Protein AF-A0A4Q6CLT4-F1 (afdb_monomer)

Solvent-accessible surface area (backbone atoms only — not comparable to full-atom values): 7230 Å² total; per-residue (Å²): 70,80,30,37,26,74,47,7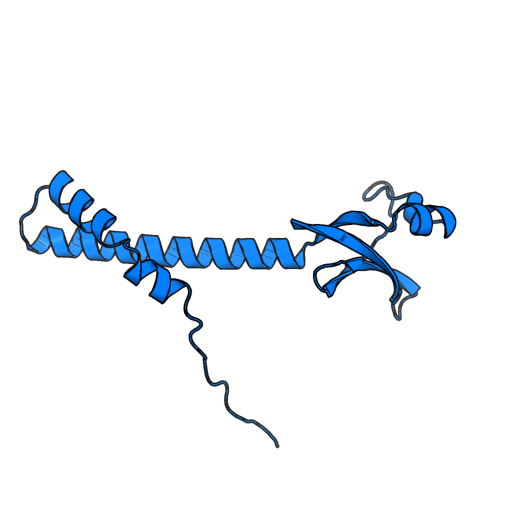2,47,67,50,97,87,70,46,48,28,36,35,29,69,84,75,50,75,43,80,54,66,64,48,77,94,83,31,87,35,74,42,65,81,38,71,67,38,43,61,74,42,47,74,38,71,45,72,38,62,68,60,38,52,50,51,52,54,50,51,54,49,51,55,50,53,51,51,52,52,34,52,53,38,29,56,56,33,46,77,73,69,46,54,75,67,57,14,47,53,54,13,56,61,60,72,36,71,68,52,52,51,61,72,70,50,79,79,81,74,80,76,72,90,83,88,126

Radius of gyration: 23.65 Å; Cα contacts (8 Å, |Δi|>4): 137; chains: 1; bounding box: 41×48×62 Å

Secondary structure (DSSP, 8-state):
-EEEEEEEEE-TTS-EEEEETTS-EEE---BTTTB--GGGSSHHHHHHHTTSEEE-HHHHHHHHHHHHHHHHHHHHHHHHHHHHHHHTT--HHHHHHHHHHTS-HHHHHHHHS-----------

Mean predicted aligned error: 7.28 Å

pLDDT: mean 90.12, std 14.59, range [39.44, 98.31]

Structure (mmCIF, N/CA/C/O backbone):
data_AF-A0A4Q6CLT4-F1
#
_entry.id   AF-A0A4Q6CLT4-F1
#
loop_
_atom_site.group_PDB
_atom_site.id
_atom_site.type_symbol
_atom_site.label_atom_id
_atom_site.label_alt_id
_atom_site.label_comp_id
_atom_site.label_asym_id
_atom_site.label_entity_id
_atom_site.label_seq_id
_atom_site.pdbx_PDB_ins_code
_atom_site.Cartn_x
_atom_site.Cartn_y
_atom_site.Cartn_z
_atom_site.occupancy
_atom_site.B_iso_or_equiv
_atom_site.auth_seq_id
_atom_site.auth_comp_id
_atom_site.auth_asym_id
_atom_site.auth_atom_id
_atom_site.pdbx_PDB_model_num
ATOM 1 N N . MET A 1 1 ? -1.659 2.297 2.475 1.00 93.88 1 MET A N 1
ATOM 2 C CA . MET A 1 1 ? -2.755 3.011 1.801 1.00 93.88 1 MET A CA 1
ATOM 3 C C . MET A 1 1 ? -3.795 3.240 2.861 1.00 93.88 1 MET A C 1
ATOM 5 O O . MET A 1 1 ? -4.004 2.330 3.657 1.00 93.88 1 MET A O 1
ATOM 9 N N . GLN A 1 2 ? -4.427 4.409 2.896 1.00 97.06 2 GLN A N 1
ATOM 10 C CA . GLN A 1 2 ? -5.459 4.679 3.896 1.00 97.06 2 GLN A CA 1
ATOM 11 C C . GLN A 1 2 ? -6.724 3.887 3.570 1.00 97.06 2 GLN A C 1
ATOM 13 O O . GLN A 1 2 ? -7.179 3.896 2.429 1.00 97.06 2 GLN A O 1
ATOM 18 N N . GLN A 1 3 ? -7.244 3.170 4.559 1.00 97.94 3 GLN A N 1
ATOM 19 C CA . GLN A 1 3 ? -8.412 2.306 4.440 1.00 97.94 3 GLN A CA 1
ATOM 20 C C . GLN A 1 3 ? -9.331 2.537 5.626 1.00 97.94 3 GLN A C 1
ATOM 22 O O . GLN A 1 3 ? -8.853 2.641 6.757 1.00 97.94 3 GLN A O 1
ATOM 27 N N . PHE A 1 4 ? -10.633 2.619 5.368 1.00 98.12 4 PHE A N 1
ATOM 28 C CA . PHE A 1 4 ? -11.623 2.761 6.428 1.00 98.12 4 PHE A CA 1
ATOM 29 C C . PHE A 1 4 ? -11.640 1.531 7.330 1.00 98.12 4 PHE A C 1
ATOM 31 O O . PHE A 1 4 ? -11.445 0.410 6.858 1.00 98.12 4 PHE A O 1
ATOM 38 N N . ILE A 1 5 ? -11.873 1.753 8.619 1.00 98.31 5 ILE A N 1
ATOM 39 C CA . ILE A 1 5 ? -12.140 0.692 9.581 1.00 98.31 5 ILE A CA 1
ATOM 40 C C . ILE A 1 5 ? -13.626 0.346 9.508 1.00 98.31 5 ILE A C 1
ATOM 42 O O . ILE A 1 5 ? -14.470 1.198 9.792 1.00 98.31 5 ILE A O 1
ATOM 46 N N . ASN A 1 6 ? -13.931 -0.901 9.165 1.00 97.81 6 ASN A N 1
ATOM 47 C CA . ASN A 1 6 ? -15.297 -1.415 9.098 1.00 97.81 6 ASN A CA 1
ATOM 48 C C . ASN A 1 6 ? -15.731 -2.079 10.408 1.00 97.81 6 ASN A C 1
ATOM 50 O O . ASN A 1 6 ? -16.916 -2.087 10.727 1.00 97.81 6 ASN A O 1
ATOM 54 N N . GLY A 1 7 ? -14.780 -2.618 11.170 1.00 97.38 7 GLY A N 1
ATOM 55 C CA . GLY A 1 7 ? -15.072 -3.341 12.399 1.00 97.38 7 GLY A CA 1
ATOM 56 C C . GLY A 1 7 ? -13.818 -3.807 13.122 1.00 97.38 7 GLY A C 1
ATOM 57 O O . GLY A 1 7 ? -12.691 -3.482 12.731 1.00 97.38 7 GLY A O 1
ATOM 58 N N . TYR A 1 8 ? -14.036 -4.571 14.189 1.00 97.56 8 TYR A N 1
ATOM 59 C CA . TYR A 1 8 ? -12.983 -5.168 14.997 1.00 97.56 8 TYR A CA 1
ATOM 60 C C . TYR A 1 8 ? -13.378 -6.573 15.437 1.00 97.56 8 TYR A C 1
ATOM 62 O O . TYR A 1 8 ? -14.545 -6.827 15.729 1.00 97.56 8 TYR A O 1
ATOM 70 N N . HIS A 1 9 ? -12.386 -7.440 15.594 1.00 96.44 9 HIS A N 1
ATOM 71 C CA . HIS A 1 9 ? -12.530 -8.711 16.294 1.00 96.44 9 HIS A CA 1
ATOM 72 C C . HIS A 1 9 ? -11.306 -8.978 17.172 1.00 96.44 9 HIS A C 1
ATOM 74 O O . HIS A 1 9 ? -10.270 -8.316 17.054 1.00 96.44 9 HIS A O 1
ATOM 80 N N . LEU A 1 10 ? -11.445 -9.945 18.074 1.00 96.44 10 LEU A N 1
ATOM 81 C CA . LEU A 1 10 ? -10.321 -10.533 18.789 1.00 96.44 10 LEU A CA 1
ATOM 82 C C . LEU A 1 10 ? -9.804 -11.723 17.989 1.00 96.44 10 LEU A C 1
ATOM 84 O O . LEU A 1 10 ? -10.597 -12.538 17.514 1.00 96.44 10 LEU A O 1
ATOM 88 N N . ASP A 1 11 ? -8.488 -11.822 17.844 1.00 95.62 11 ASP A N 1
ATOM 89 C CA . ASP A 1 11 ? -7.874 -13.050 17.354 1.00 95.62 11 ASP A CA 1
ATOM 90 C C . ASP A 1 11 ? -7.817 -14.130 18.451 1.00 95.62 11 ASP A C 1
ATOM 92 O O . ASP A 1 11 ? -8.284 -13.953 19.579 1.00 95.62 11 ASP A O 1
ATOM 96 N N . HIS A 1 12 ? -7.239 -15.278 18.105 1.00 94.81 12 HIS A N 1
ATOM 97 C CA . HIS A 1 12 ? -7.094 -16.426 18.998 1.00 94.81 12 HIS A CA 1
ATOM 98 C C . HIS A 1 12 ? -6.207 -16.160 20.230 1.00 94.81 12 HIS A C 1
ATOM 100 O O . HIS A 1 12 ? -6.330 -16.875 21.221 1.00 94.81 12 HIS A O 1
ATOM 106 N N . GLU A 1 13 ? -5.347 -15.138 20.193 1.00 94.25 13 GLU A N 1
ATOM 107 C CA . GLU A 1 13 ? -4.496 -14.715 21.313 1.00 94.25 13 GLU A CA 1
ATOM 108 C C . GLU A 1 13 ? -5.164 -13.611 22.156 1.00 94.25 13 GLU A C 1
ATOM 110 O O . GLU A 1 13 ? -4.606 -13.155 23.154 1.00 94.25 13 GLU A O 1
ATOM 115 N N . GLY A 1 14 ? -6.375 -13.179 21.783 1.00 92.88 14 GLY A N 1
ATOM 116 C CA . GLY A 1 14 ? -7.085 -12.096 22.456 1.00 92.88 14 GLY A CA 1
ATOM 117 C C . GLY A 1 14 ? -6.545 -10.708 22.102 1.00 92.88 14 GLY A C 1
ATOM 118 O O . GLY A 1 14 ? -6.718 -9.761 22.872 1.00 92.88 14 GLY A O 1
ATOM 119 N N . HIS A 1 15 ? -5.897 -10.554 20.947 1.00 93.56 15 HIS A N 1
ATOM 120 C CA . HIS A 1 15 ? -5.454 -9.261 20.444 1.00 93.56 15 HIS A CA 1
ATOM 121 C C . HIS A 1 15 ? -6.492 -8.632 19.511 1.00 93.56 15 HIS A C 1
ATOM 123 O O . HIS A 1 15 ? -7.095 -9.300 18.674 1.00 93.56 15 HIS A O 1
ATOM 129 N N . TRP A 1 16 ? -6.674 -7.312 19.624 1.00 96.12 16 TRP A N 1
ATOM 130 C CA . TRP A 1 16 ? -7.589 -6.569 18.757 1.00 96.12 16 TRP A CA 1
ATOM 131 C C . TRP A 1 16 ? -7.057 -6.460 17.328 1.00 96.12 16 TRP A C 1
ATOM 133 O O . TRP A 1 16 ? -5.944 -5.979 17.077 1.00 96.12 16 TRP A O 1
ATOM 143 N N . VAL A 1 17 ? -7.908 -6.842 16.383 1.00 97.31 17 VAL A N 1
ATOM 144 C CA . VAL A 1 17 ? -7.682 -6.757 14.944 1.00 97.31 17 VAL A CA 1
ATOM 145 C C . VAL A 1 17 ? -8.738 -5.840 14.346 1.00 97.31 17 VAL A C 1
ATOM 147 O O . VAL A 1 17 ? -9.929 -6.045 14.548 1.00 97.31 17 VAL A O 1
ATOM 150 N N . ALA A 1 18 ? -8.302 -4.816 13.617 1.00 97.88 18 ALA A N 1
ATOM 151 C CA . ALA A 1 18 ? -9.173 -3.961 12.825 1.00 97.88 18 ALA A CA 1
ATOM 152 C C . ALA A 1 18 ? -9.426 -4.593 11.454 1.00 97.88 18 ALA A C 1
ATOM 154 O O . ALA A 1 18 ? -8.480 -4.973 10.758 1.00 97.88 18 ALA A O 1
ATOM 155 N N . GLU A 1 19 ? -10.688 -4.650 11.053 1.00 97.94 19 GLU A N 1
ATOM 156 C CA . GLU A 1 19 ? -11.119 -5.054 9.718 1.00 97.94 19 GLU A CA 1
ATOM 157 C C . GLU A 1 19 ? -11.181 -3.821 8.823 1.00 97.94 19 GLU A C 1
ATOM 159 O O . GLU A 1 19 ? -11.891 -2.857 9.121 1.00 97.94 19 GLU A O 1
ATOM 164 N N . LEU A 1 20 ? -10.408 -3.826 7.739 1.00 98.31 20 LEU A N 1
ATOM 165 C CA . LEU A 1 20 ? -10.295 -2.683 6.840 1.00 98.31 20 LEU A CA 1
ATOM 166 C C . LEU A 1 20 ? -11.166 -2.866 5.596 1.00 98.31 20 LEU A C 1
ATOM 168 O O . LEU A 1 20 ? -11.358 -3.981 5.116 1.00 98.31 20 LEU A O 1
ATOM 172 N N . ALA A 1 21 ? -11.618 -1.758 5.010 1.00 98.19 21 ALA A N 1
ATOM 173 C CA . ALA A 1 21 ? -12.469 -1.757 3.818 1.00 98.19 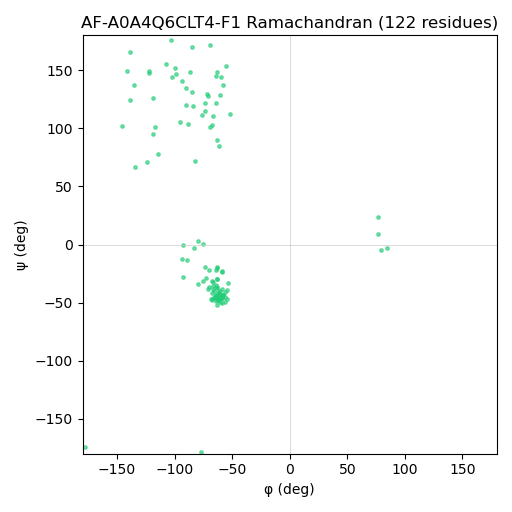21 ALA A CA 1
ATOM 174 C C . ALA A 1 21 ? -11.855 -2.449 2.588 1.00 98.19 21 ALA A C 1
ATOM 176 O O . ALA A 1 21 ? -12.585 -2.934 1.731 1.00 98.19 21 ALA A O 1
ATOM 177 N N . CYS A 1 22 ? -10.525 -2.555 2.511 1.00 97.50 22 CYS A N 1
ATOM 178 C CA . CYS A 1 22 ? -9.845 -3.332 1.472 1.00 97.50 22 CYS A CA 1
ATOM 179 C C . CYS A 1 22 ? -9.899 -4.858 1.678 1.00 97.50 22 CYS A C 1
ATOM 181 O O . CYS A 1 22 ? -9.303 -5.584 0.888 1.00 97.50 22 CYS A O 1
ATOM 183 N N . GLY A 1 23 ? -10.541 -5.348 2.742 1.00 97.00 23 GLY A N 1
ATOM 184 C CA . GLY A 1 23 ? -10.622 -6.769 3.095 1.00 97.00 23 GLY A CA 1
ATOM 185 C C . GLY A 1 23 ? -9.431 -7.296 3.904 1.00 97.00 23 GLY A C 1
ATOM 186 O O . GLY A 1 23 ? -9.431 -8.451 4.319 1.00 97.00 23 GLY A O 1
ATOM 187 N N . HIS A 1 24 ? -8.412 -6.474 4.163 1.00 97.75 24 HIS A N 1
ATOM 188 C CA . HIS A 1 24 ? -7.290 -6.857 5.018 1.00 97.75 24 HIS A CA 1
ATOM 189 C C . HIS A 1 24 ? -7.573 -6.586 6.499 1.00 97.75 24 HIS A C 1
ATOM 191 O O . HIS A 1 24 ? -8.219 -5.603 6.855 1.00 97.75 24 HIS A O 1
ATOM 197 N N . ALA A 1 25 ? -6.994 -7.419 7.361 1.00 96.19 25 ALA A N 1
ATOM 198 C CA . ALA A 1 25 ? -6.999 -7.236 8.806 1.00 96.19 25 ALA A CA 1
ATOM 199 C C . ALA A 1 25 ? -5.677 -6.615 9.286 1.00 96.19 25 ALA A C 1
ATOM 201 O O . ALA A 1 25 ? -4.610 -6.886 8.724 1.00 96.19 25 ALA A O 1
ATOM 202 N N . GLN A 1 26 ? -5.735 -5.793 10.334 1.00 95.81 26 GLN A N 1
ATOM 203 C CA . GLN A 1 26 ? -4.554 -5.182 10.941 1.00 95.81 26 GLN A CA 1
ATOM 204 C C . GLN A 1 26 ? -4.636 -5.187 12.464 1.00 95.81 26 GLN A C 1
ATOM 206 O O . GLN A 1 26 ? -5.555 -4.613 13.041 1.00 95.81 26 GLN A O 1
ATOM 211 N N . HIS A 1 27 ? -3.625 -5.759 13.122 1.00 96.12 27 HIS A N 1
ATOM 212 C CA . HIS A 1 27 ? -3.494 -5.673 14.575 1.00 96.12 27 HIS A CA 1
ATOM 213 C C . HIS A 1 27 ? -3.369 -4.225 15.038 1.00 96.12 27 HIS A C 1
ATOM 215 O O . HIS A 1 27 ? -2.518 -3.457 14.569 1.00 96.12 27 HIS A O 1
ATOM 221 N N . VAL A 1 28 ? -4.204 -3.867 16.006 1.00 95.06 28 VAL A N 1
ATOM 222 C CA . VAL A 1 28 ? -4.212 -2.556 16.642 1.00 95.06 28 VAL A CA 1
ATOM 223 C C . VAL A 1 28 ? -3.863 -2.760 18.108 1.00 95.06 28 VAL A C 1
ATOM 225 O O . VAL A 1 28 ? -4.674 -3.218 18.897 1.00 95.06 28 VAL A O 1
ATOM 228 N N . ARG A 1 29 ? -2.605 -2.483 18.458 1.00 93.69 29 ARG A N 1
ATOM 229 C CA . ARG A 1 29 ? -2.085 -2.610 19.825 1.00 93.69 29 ARG A CA 1
ATOM 230 C C . ARG A 1 29 ? -1.853 -1.236 20.450 1.00 93.69 29 ARG A C 1
ATOM 232 O O . ARG A 1 29 ? -1.672 -0.246 19.731 1.00 93.69 29 ARG A O 1
ATOM 239 N N . HIS A 1 30 ? -1.891 -1.195 21.776 1.00 93.69 30 HIS A N 1
ATOM 240 C CA . HIS A 1 30 ? -1.485 -0.057 22.591 1.00 93.69 30 HIS A CA 1
ATOM 241 C C . HIS A 1 30 ? -0.323 -0.526 23.472 1.00 93.69 30 HIS A C 1
ATOM 243 O O . HIS A 1 30 ? -0.550 -1.098 24.532 1.00 93.69 30 HIS A O 1
ATOM 249 N N . ASP A 1 31 ? 0.902 -0.276 23.009 1.00 92.50 31 ASP A N 1
ATOM 250 C CA . ASP A 1 31 ? 2.148 -0.721 23.639 1.00 92.50 31 ASP A CA 1
ATOM 251 C C . ASP A 1 31 ? 3.078 0.482 23.922 1.00 92.50 31 ASP A C 1
ATOM 253 O O . ASP A 1 31 ? 4.076 0.674 23.217 1.00 92.50 31 ASP A O 1
ATOM 257 N N . PRO A 1 32 ? 2.773 1.365 24.896 1.00 93.56 32 PRO A N 1
ATOM 258 C CA . PRO A 1 32 ? 3.673 2.453 25.277 1.00 93.56 32 PRO A CA 1
ATOM 259 C C . PRO A 1 32 ? 5.039 1.933 25.767 1.00 93.56 32 PRO A C 1
ATOM 261 O O . PRO A 1 32 ? 5.090 0.903 26.439 1.00 93.56 32 PRO A O 1
ATOM 264 N N . PRO A 1 33 ? 6.152 2.637 25.480 1.00 94.81 33 PRO A N 1
ATOM 265 C CA . PRO A 1 33 ? 6.242 3.921 24.771 1.00 94.81 33 PRO A CA 1
ATOM 266 C C . PRO A 1 33 ? 6.229 3.805 23.234 1.00 94.81 33 PRO A C 1
ATOM 268 O O . PRO A 1 33 ? 6.247 4.817 22.541 1.00 94.81 33 PRO A O 1
ATOM 271 N N . TRP A 1 34 ? 6.203 2.592 22.686 1.00 92.94 34 TRP A N 1
ATOM 272 C CA . TRP A 1 34 ? 6.425 2.332 21.261 1.00 92.94 34 TRP A CA 1
ATOM 273 C C . TRP A 1 34 ? 5.200 2.610 20.387 1.00 92.94 34 TRP A C 1
ATOM 275 O O . TRP A 1 34 ? 5.333 3.026 19.237 1.00 92.94 34 TRP A O 1
ATOM 285 N N . MET A 1 35 ? 3.997 2.371 20.914 1.00 90.88 35 MET A N 1
ATOM 286 C CA . MET A 1 35 ? 2.754 2.479 20.156 1.00 90.88 35 MET A CA 1
ATOM 287 C C . MET A 1 35 ? 1.608 2.987 21.025 1.00 90.88 35 MET A C 1
ATOM 289 O O . MET A 1 35 ? 0.980 2.235 21.763 1.00 90.88 35 MET A O 1
ATOM 293 N N . ILE A 1 36 ? 1.279 4.268 20.891 1.00 93.88 36 ILE A N 1
ATOM 294 C CA . ILE A 1 36 ? 0.197 4.887 21.660 1.00 93.88 36 ILE A CA 1
ATOM 295 C C . ILE A 1 36 ? -1.089 4.881 20.830 1.00 93.88 36 ILE A C 1
ATOM 297 O O . ILE A 1 36 ? -1.254 5.649 19.883 1.00 93.88 36 ILE A O 1
ATOM 301 N N . ARG A 1 37 ? -2.017 3.988 21.188 1.00 94.69 37 ARG A N 1
ATOM 302 C CA . ARG A 1 37 ? -3.385 3.931 20.637 1.00 94.69 37 ARG A CA 1
ATOM 303 C C . ARG A 1 37 ? -4.431 3.747 21.730 1.00 94.69 37 ARG A C 1
ATOM 305 O O . ARG A 1 37 ? -5.048 2.697 21.832 1.00 94.69 37 ARG A O 1
ATOM 312 N N . GLU A 1 38 ? -4.591 4.755 22.581 1.00 95.00 38 GLU A N 1
ATOM 313 C CA . GLU A 1 38 ? -5.500 4.696 23.744 1.00 95.00 38 GLU A CA 1
ATOM 314 C C . GLU A 1 38 ? -6.930 4.293 23.368 1.00 95.00 38 GLU A C 1
ATOM 316 O O . GLU A 1 38 ? -7.580 3.556 24.094 1.00 95.00 38 GLU A O 1
ATOM 321 N N . TRP A 1 39 ? -7.396 4.680 22.182 1.00 95.06 39 TRP A N 1
ATOM 322 C CA . TRP A 1 39 ? -8.720 4.311 21.681 1.00 95.06 39 TRP A CA 1
ATOM 323 C C . TRP A 1 39 ? -8.945 2.791 21.568 1.00 95.06 39 TRP A C 1
ATOM 325 O O . TRP A 1 39 ? -10.086 2.349 21.606 1.00 95.06 39 TRP A O 1
ATOM 335 N N . VAL A 1 40 ? -7.888 1.979 21.457 1.00 95.50 40 VAL A N 1
ATOM 336 C CA . VAL A 1 40 ? -7.998 0.511 21.388 1.00 95.50 40 VAL A CA 1
ATOM 337 C C . VAL A 1 40 ? -8.374 -0.088 22.743 1.00 95.50 40 VAL A C 1
ATOM 339 O O . VAL A 1 40 ? -8.994 -1.149 22.783 1.00 95.50 40 VAL A O 1
ATOM 342 N N . THR A 1 41 ? -8.009 0.558 23.856 1.00 94.69 41 THR A N 1
ATOM 343 C CA . THR A 1 41 ? -8.108 -0.038 25.200 1.00 94.69 41 THR A CA 1
ATOM 344 C C . THR A 1 41 ? -9.545 -0.124 25.709 1.00 94.69 41 THR A C 1
ATOM 346 O O . THR A 1 41 ? -9.840 -0.939 26.580 1.00 94.69 41 THR A O 1
ATOM 349 N N . THR A 1 42 ? -10.463 0.660 25.137 1.00 96.06 42 THR A N 1
ATOM 350 C CA . THR A 1 42 ? -11.875 0.697 25.531 1.00 96.06 42 THR A CA 1
ATOM 351 C C . THR A 1 42 ? -12.784 0.378 24.350 1.00 96.06 42 THR A C 1
ATOM 353 O O . THR A 1 42 ? -1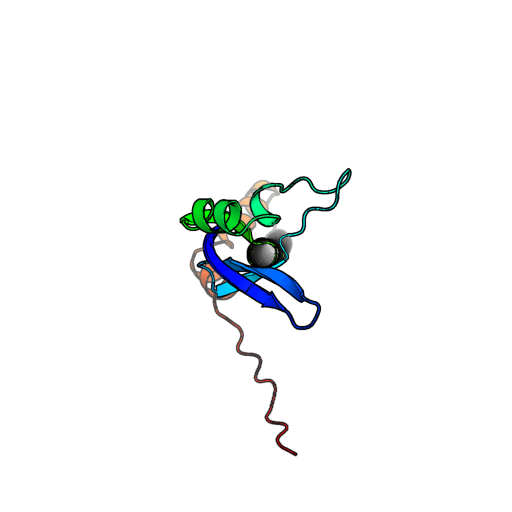2.490 0.734 23.212 1.00 96.06 42 THR A O 1
ATOM 356 N N . GLU A 1 43 ? -13.923 -0.265 24.618 1.00 96.00 43 GLU A N 1
ATOM 357 C CA . GLU A 1 43 ? -14.943 -0.527 23.590 1.00 96.00 43 GLU A CA 1
ATOM 358 C C . GLU A 1 43 ? -15.444 0.776 22.958 1.00 96.00 43 GLU A C 1
ATOM 360 O O . GLU A 1 43 ? -15.471 0.903 21.740 1.00 96.00 43 GLU A O 1
ATOM 365 N N . LYS A 1 44 ? -15.741 1.787 23.785 1.00 97.50 44 LYS A N 1
ATOM 366 C CA . LYS A 1 44 ? -16.167 3.110 23.316 1.00 97.50 44 LYS A CA 1
ATOM 367 C C . LYS A 1 44 ? -15.161 3.719 22.332 1.00 97.50 44 LYS A C 1
ATOM 369 O O . LYS A 1 44 ? -15.565 4.178 21.270 1.00 97.50 44 LYS A O 1
ATO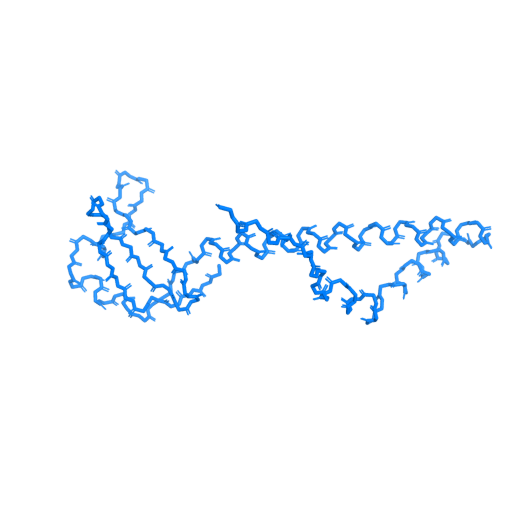M 374 N N . GLY A 1 45 ? -13.867 3.678 22.657 1.00 96.88 45 GLY A N 1
ATOM 375 C CA . GLY A 1 45 ? -12.824 4.209 21.781 1.00 96.88 45 GLY A CA 1
ATOM 376 C C . GLY A 1 45 ? -12.719 3.463 20.447 1.00 96.88 45 GLY A C 1
ATOM 377 O O . GLY A 1 45 ? -12.470 4.092 19.419 1.00 96.88 45 GLY A O 1
ATOM 378 N N . ARG A 1 46 ? -12.953 2.143 20.431 1.00 96.75 46 ARG A N 1
ATOM 379 C CA . ARG A 1 46 ? -13.027 1.361 19.187 1.00 96.75 46 ARG A CA 1
ATOM 380 C C . ARG A 1 46 ? -14.249 1.745 18.361 1.00 96.75 46 ARG A C 1
ATOM 382 O O . ARG A 1 46 ? -14.101 2.040 17.180 1.00 96.75 46 ARG A O 1
ATOM 389 N N . VAL A 1 47 ? -15.429 1.818 18.974 1.00 96.88 47 VAL A N 1
ATOM 390 C CA . VAL A 1 47 ? -16.670 2.215 18.289 1.00 96.88 47 VAL A CA 1
ATOM 391 C C . VAL A 1 47 ? -16.541 3.607 17.666 1.00 96.88 47 VAL A C 1
ATOM 393 O O . VAL A 1 47 ? -16.884 3.786 16.502 1.00 96.88 47 VAL A O 1
ATOM 396 N N . GLU A 1 48 ? -15.966 4.574 18.386 1.00 97.12 48 GLU A N 1
ATOM 397 C CA .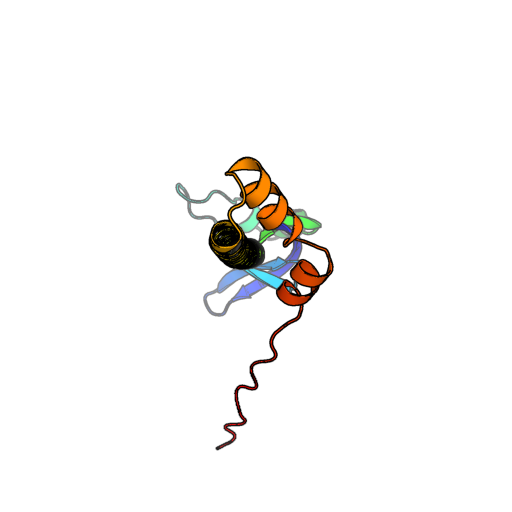 GLU A 1 48 ? -15.709 5.933 17.879 1.00 97.12 48 GLU A CA 1
ATOM 398 C C . GLU A 1 48 ? -14.732 5.973 16.693 1.00 97.12 48 GLU A C 1
ATOM 400 O O . GLU A 1 48 ? -14.682 6.958 15.955 1.00 97.12 48 GLU A O 1
ATOM 405 N N . ARG A 1 49 ? -13.934 4.917 16.502 1.00 96.38 49 ARG A N 1
ATOM 406 C CA . ARG A 1 49 ? -12.950 4.812 15.421 1.00 96.38 49 ARG A CA 1
ATOM 407 C C . ARG A 1 49 ? -13.468 4.107 14.176 1.00 96.38 49 ARG A C 1
ATOM 409 O O . ARG A 1 49 ? -12.818 4.224 13.132 1.00 96.38 49 ARG A O 1
ATOM 416 N N . ILE A 1 50 ? -14.617 3.443 14.238 1.00 97.69 50 ILE A N 1
ATOM 417 C CA . ILE A 1 50 ? -15.278 2.901 13.046 1.00 97.69 50 ILE A CA 1
ATOM 418 C C . ILE A 1 50 ? -15.554 4.048 12.062 1.00 97.69 50 ILE A C 1
ATOM 420 O O . ILE A 1 50 ? -15.928 5.151 12.454 1.00 97.69 50 ILE A O 1
ATOM 424 N N . GLY A 1 51 ? -15.303 3.816 10.772 1.00 97.06 51 GLY A N 1
ATOM 425 C CA . GLY A 1 51 ? -15.423 4.838 9.728 1.00 97.06 51 GLY A CA 1
ATOM 426 C C . GLY A 1 51 ? -14.245 5.819 9.640 1.00 97.06 51 GLY A C 1
ATOM 427 O O . GLY A 1 51 ? -14.193 6.617 8.706 1.00 97.06 51 GLY A O 1
ATOM 428 N N . THR A 1 52 ? -13.261 5.753 10.546 1.00 97.31 52 THR A N 1
ATOM 429 C CA . THR A 1 52 ? -11.973 6.454 10.377 1.00 97.31 52 THR A CA 1
ATOM 430 C C . THR A 1 52 ? -10.997 5.618 9.548 1.00 97.31 52 THR A C 1
ATOM 432 O O . THR A 1 52 ? -11.261 4.451 9.265 1.00 97.31 52 THR A O 1
ATOM 435 N N . THR A 1 53 ? -9.864 6.194 9.135 1.00 97.25 53 THR A N 1
ATOM 436 C CA . THR A 1 53 ? -8.879 5.500 8.291 1.00 97.25 53 THR A CA 1
ATOM 437 C C . THR A 1 53 ? -7.651 5.007 9.059 1.00 97.25 53 THR A C 1
ATOM 439 O O . THR A 1 53 ? -7.118 5.709 9.920 1.00 97.25 53 THR A O 1
ATOM 442 N N . LEU A 1 54 ? -7.132 3.841 8.669 1.00 96.56 54 LEU A N 1
ATOM 443 C CA . LEU A 1 54 ? -5.807 3.330 9.030 1.00 96.56 54 LEU A CA 1
ATOM 444 C C . LEU A 1 54 ? -4.980 3.041 7.776 1.00 96.56 54 LEU A C 1
ATOM 446 O O . LEU A 1 54 ? -5.518 2.632 6.748 1.00 96.56 54 LEU A O 1
ATOM 450 N N . SER A 1 55 ? -3.652 3.178 7.870 1.00 96.75 55 SER A N 1
ATOM 451 C CA . SER A 1 55 ? -2.781 2.711 6.788 1.00 96.75 55 SER A CA 1
ATOM 452 C C . SER A 1 55 ? -2.711 1.191 6.803 1.00 96.75 55 SER A C 1
ATOM 454 O O . SER A 1 55 ? -2.177 0.614 7.751 1.00 96.75 55 SER A O 1
ATOM 456 N N . CYS A 1 56 ? -3.230 0.562 5.750 1.00 97.56 56 CYS A N 1
ATOM 457 C CA . CYS A 1 56 ? -3.119 -0.870 5.513 1.00 97.56 56 CYS A CA 1
ATOM 458 C C . CYS A 1 56 ? -1.717 -1.222 5.001 1.00 97.56 56 CYS A C 1
ATOM 460 O O . CYS A 1 56 ? -1.387 -0.900 3.853 1.00 97.56 56 CYS A O 1
ATOM 462 N N . LYS A 1 57 ? -0.938 -1.933 5.827 1.00 95.19 57 LYS A N 1
ATOM 463 C CA . LYS A 1 57 ? 0.426 -2.376 5.484 1.00 95.19 57 LYS A CA 1
ATOM 464 C C . LYS A 1 57 ? 0.471 -3.307 4.273 1.00 95.19 57 LYS A C 1
ATOM 466 O O . LYS A 1 57 ? 1.286 -3.095 3.390 1.00 95.19 57 LYS A O 1
ATOM 471 N N . ARG A 1 58 ? -0.454 -4.267 4.169 1.00 96.06 58 ARG A N 1
ATOM 472 C CA . ARG A 1 58 ? -0.497 -5.206 3.031 1.00 96.06 58 ARG A CA 1
ATOM 473 C C . ARG A 1 58 ? -0.741 -4.500 1.697 1.00 96.06 58 ARG A C 1
ATOM 475 O O . ARG A 1 58 ? -0.101 -4.819 0.703 1.00 96.06 58 ARG A O 1
ATOM 482 N N . CYS A 1 59 ? -1.635 -3.508 1.666 1.00 96.62 59 CYS A N 1
ATOM 483 C CA . CYS A 1 59 ? -1.835 -2.691 0.466 1.00 96.62 59 CYS A CA 1
ATOM 484 C C . CYS A 1 59 ? -0.607 -1.829 0.139 1.00 96.62 59 CYS A C 1
ATOM 486 O O . CYS A 1 59 ? -0.325 -1.613 -1.036 1.00 96.62 59 CYS A O 1
ATOM 488 N N . ASP A 1 60 ? 0.101 -1.319 1.154 1.00 96.00 60 ASP A N 1
ATOM 489 C CA . ASP A 1 60 ? 1.367 -0.608 0.944 1.00 96.00 60 ASP A CA 1
ATOM 490 C C . ASP A 1 60 ? 2.424 -1.527 0.333 1.00 96.00 60 ASP A C 1
ATOM 492 O O . ASP A 1 60 ? 2.951 -1.218 -0.729 1.00 96.00 60 ASP A O 1
ATOM 496 N N . GLU A 1 61 ? 2.652 -2.691 0.935 1.00 95.94 61 GLU A N 1
ATOM 497 C CA . GLU A 1 61 ? 3.617 -3.688 0.463 1.00 95.94 61 GLU A CA 1
ATOM 498 C C . GLU A 1 61 ? 3.302 -4.162 -0.960 1.00 95.94 61 GLU A C 1
ATOM 500 O O . GLU A 1 61 ? 4.200 -4.248 -1.798 1.00 95.94 61 GLU A O 1
ATOM 505 N N . LEU A 1 62 ? 2.025 -4.420 -1.265 1.00 95.00 62 LEU A N 1
ATOM 506 C CA . LEU A 1 62 ? 1.602 -4.817 -2.606 1.00 95.00 62 LEU A CA 1
ATOM 507 C C . LEU A 1 62 ? 1.889 -3.715 -3.631 1.00 95.00 62 LEU A C 1
ATOM 509 O O . LEU A 1 62 ? 2.451 -3.994 -4.691 1.00 95.00 62 LEU A O 1
ATOM 513 N N . ARG A 1 63 ? 1.538 -2.463 -3.314 1.00 94.44 63 ARG A N 1
ATOM 514 C CA . ARG A 1 63 ? 1.828 -1.318 -4.187 1.00 94.44 63 ARG A CA 1
ATOM 515 C C . ARG A 1 63 ? 3.331 -1.172 -4.403 1.00 94.44 63 ARG A C 1
ATOM 517 O O . ARG A 1 63 ? 3.758 -0.971 -5.539 1.00 94.44 63 ARG A O 1
ATOM 524 N N . ASP A 1 64 ? 4.1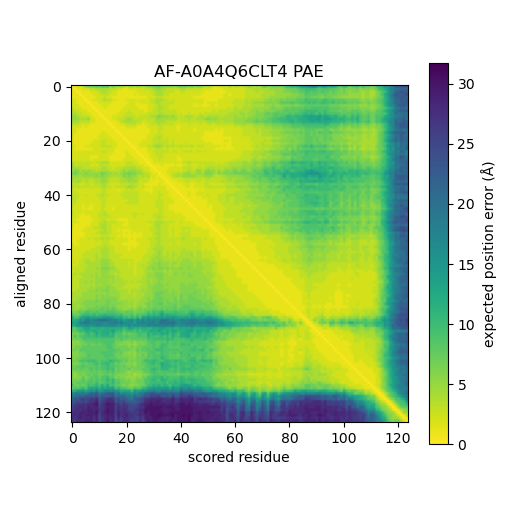22 -1.275 -3.344 1.00 94.94 64 ASP A N 1
ATOM 525 C CA . ASP A 1 64 ? 5.568 -1.079 -3.407 1.00 94.94 64 ASP A CA 1
ATOM 526 C C . ASP A 1 64 ? 6.230 -2.205 -4.222 1.00 94.94 64 ASP A C 1
ATOM 528 O O . ASP A 1 64 ? 7.060 -1.941 -5.094 1.00 94.94 64 ASP A O 1
ATOM 532 N N . SER A 1 65 ? 5.800 -3.456 -4.033 1.00 91.31 65 SER A N 1
ATOM 533 C CA . SER A 1 65 ? 6.250 -4.612 -4.822 1.00 91.31 65 SER A CA 1
ATOM 534 C C . SER A 1 65 ? 5.908 -4.475 -6.312 1.00 91.31 65 SER A C 1
ATOM 536 O O . SER A 1 65 ? 6.776 -4.658 -7.176 1.00 91.31 65 SER A O 1
ATOM 538 N N . ALA A 1 66 ? 4.668 -4.085 -6.626 1.00 90.62 66 ALA A N 1
ATOM 539 C CA . ALA A 1 66 ? 4.227 -3.847 -7.998 1.00 90.62 66 ALA A CA 1
ATOM 540 C C . ALA A 1 66 ? 5.025 -2.709 -8.652 1.00 90.62 66 ALA A C 1
ATOM 542 O O . ALA A 1 66 ? 5.571 -2.877 -9.742 1.00 90.62 66 ALA A O 1
ATOM 543 N N . THR A 1 67 ? 5.180 -1.583 -7.951 1.00 92.88 67 THR A N 1
ATOM 544 C CA . THR A 1 67 ? 5.933 -0.413 -8.431 1.00 92.88 67 THR A CA 1
ATOM 545 C C . THR A 1 67 ? 7.391 -0.768 -8.711 1.00 92.88 67 THR A C 1
ATOM 547 O O . THR A 1 67 ? 7.915 -0.447 -9.778 1.00 92.88 67 THR A O 1
ATOM 550 N N . ASN A 1 68 ? 8.042 -1.490 -7.796 1.00 94.38 68 ASN A N 1
ATOM 551 C CA . ASN A 1 68 ? 9.424 -1.933 -7.974 1.00 94.38 68 ASN A CA 1
ATOM 552 C C . ASN A 1 68 ? 9.574 -2.887 -9.162 1.00 94.38 68 ASN A C 1
ATOM 554 O O . ASN A 1 68 ? 10.573 -2.838 -9.885 1.00 94.38 68 ASN A O 1
ATOM 558 N N . THR A 1 69 ? 8.579 -3.741 -9.389 1.00 93.12 69 THR A N 1
ATOM 559 C CA . THR A 1 69 ? 8.575 -4.665 -10.521 1.00 93.12 69 THR A CA 1
ATOM 560 C C . THR A 1 69 ? 8.421 -3.950 -11.853 1.00 93.12 69 THR A C 1
ATOM 562 O O . THR A 1 69 ? 9.243 -4.172 -12.745 1.00 93.12 69 THR A O 1
ATOM 565 N N . LEU A 1 70 ? 7.467 -3.025 -11.952 1.00 92.38 70 LEU A N 1
ATOM 566 C CA . LEU A 1 70 ? 7.280 -2.195 -13.140 1.00 92.38 70 LEU A CA 1
ATOM 567 C C . LEU A 1 70 ? 8.525 -1.353 -13.433 1.00 92.38 70 LEU A C 1
ATOM 569 O O . LEU A 1 70 ? 9.015 -1.346 -14.560 1.00 92.38 70 LEU A O 1
ATOM 573 N N . ALA A 1 71 ? 9.105 -0.709 -12.416 1.00 94.12 71 ALA A N 1
ATOM 574 C CA . ALA A 1 71 ? 10.318 0.089 -12.576 1.00 94.12 71 ALA A CA 1
ATOM 575 C C . ALA A 1 71 ? 11.490 -0.738 -13.127 1.00 94.12 71 ALA A C 1
ATOM 577 O O . ALA A 1 71 ? 12.260 -0.253 -13.956 1.00 94.12 71 ALA A O 1
ATOM 578 N N . ARG A 1 72 ? 11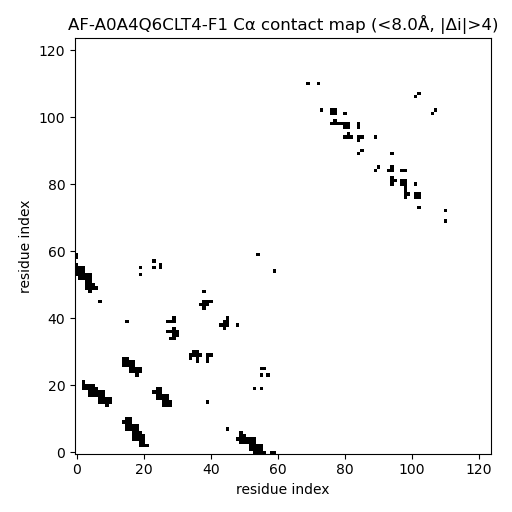.630 -1.996 -12.695 1.00 94.88 72 ARG A N 1
ATOM 579 C CA . ARG A 1 72 ? 12.653 -2.914 -13.212 1.00 94.88 72 ARG A CA 1
ATOM 580 C C . ARG A 1 72 ? 12.409 -3.266 -14.678 1.00 94.88 72 ARG A C 1
ATOM 582 O O . ARG A 1 72 ? 13.347 -3.222 -15.466 1.00 94.88 72 ARG A O 1
ATOM 589 N N . GLN A 1 73 ? 11.169 -3.593 -15.036 1.00 93.38 73 GLN A N 1
ATOM 590 C CA . GLN A 1 73 ? 10.793 -3.960 -16.405 1.00 93.38 73 GLN A CA 1
ATOM 591 C C . GLN A 1 73 ? 10.961 -2.787 -17.374 1.00 93.38 73 GLN A C 1
ATOM 593 O O . GLN A 1 73 ? 11.548 -2.959 -18.437 1.00 93.38 73 GLN A O 1
ATOM 598 N N . ILE A 1 74 ? 10.525 -1.588 -16.979 1.00 95.25 74 ILE A N 1
ATOM 599 C CA . ILE A 1 74 ? 10.709 -0.361 -17.762 1.00 95.25 74 ILE A CA 1
ATOM 600 C C . ILE A 1 74 ? 12.200 -0.085 -17.966 1.00 95.25 74 ILE A C 1
ATOM 602 O O . ILE A 1 74 ? 12.627 0.113 -19.097 1.00 95.25 74 ILE A O 1
ATOM 606 N N . ARG A 1 75 ? 13.017 -0.122 -16.902 1.00 96.56 75 ARG A N 1
ATOM 607 C CA . ARG A 1 75 ? 14.472 0.084 -17.027 1.00 96.56 75 ARG A CA 1
ATOM 608 C C . ARG A 1 75 ? 15.119 -0.927 -17.969 1.00 96.56 75 ARG A C 1
ATOM 610 O O . ARG A 1 75 ? 15.950 -0.536 -18.780 1.00 96.56 75 ARG A O 1
ATOM 617 N N . ALA A 1 76 ? 14.743 -2.200 -17.864 1.00 95.25 76 ALA A N 1
ATOM 618 C CA . ALA A 1 76 ? 15.269 -3.247 -18.731 1.00 95.25 76 ALA A CA 1
ATOM 619 C C . ALA A 1 76 ? 14.916 -2.997 -20.205 1.00 95.25 76 ALA A C 1
ATOM 621 O O . ALA A 1 76 ? 15.788 -3.107 -21.063 1.00 95.25 76 ALA A O 1
ATOM 622 N N . GLU A 1 77 ? 13.670 -2.611 -20.497 1.00 95.50 77 GLU A N 1
ATOM 623 C CA . GLU A 1 77 ? 13.257 -2.287 -21.864 1.00 95.50 77 GLU A CA 1
ATOM 624 C C . GLU A 1 77 ? 13.987 -1.050 -22.394 1.00 95.50 77 GLU A C 1
ATOM 626 O O . GLU A 1 77 ? 14.526 -1.087 -23.497 1.00 95.50 77 GLU A O 1
ATOM 631 N N . LEU A 1 78 ? 14.075 0.017 -21.594 1.00 96.62 78 LEU A N 1
ATOM 632 C CA . LEU A 1 78 ? 14.778 1.240 -21.979 1.00 96.62 78 LEU A CA 1
ATOM 633 C C . LEU A 1 78 ? 16.236 0.952 -22.360 1.00 96.62 78 LEU A C 1
ATOM 635 O O . LEU A 1 78 ? 16.684 1.376 -23.427 1.00 96.62 78 LEU A O 1
ATOM 639 N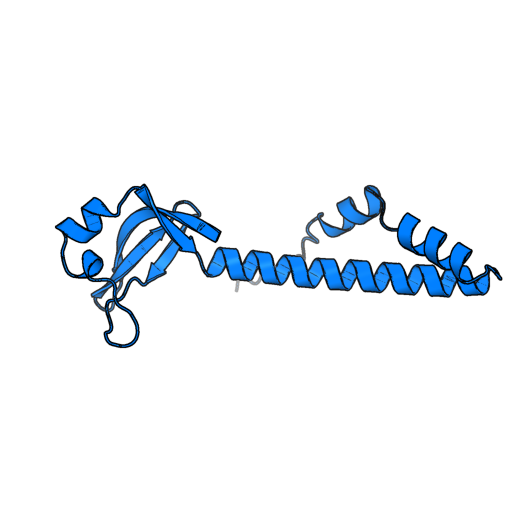 N . LEU A 1 79 ? 16.963 0.209 -21.520 1.00 96.44 79 LEU A N 1
ATOM 640 C CA . LEU A 1 79 ? 18.358 -0.157 -21.779 1.00 96.44 79 LEU A CA 1
ATOM 641 C C . LEU A 1 79 ? 18.490 -1.002 -23.047 1.00 96.44 79 LEU A C 1
ATOM 643 O O . LEU A 1 79 ? 19.282 -0.669 -23.926 1.00 96.44 79 LEU A O 1
ATOM 647 N N . LYS A 1 80 ? 17.651 -2.031 -23.190 1.00 95.62 80 LYS A N 1
ATOM 648 C CA . LYS A 1 80 ? 17.636 -2.901 -24.369 1.00 95.62 80 LYS A CA 1
ATOM 649 C C . LYS A 1 80 ? 17.430 -2.109 -25.665 1.00 95.62 80 LYS A C 1
ATOM 651 O O . LYS A 1 80 ? 18.127 -2.337 -26.653 1.00 95.62 80 LYS A O 1
ATOM 656 N N . GLN A 1 81 ? 16.478 -1.180 -25.671 1.00 95.75 81 GLN A N 1
ATOM 657 C CA . GLN A 1 81 ? 16.160 -0.374 -26.852 1.00 95.75 81 GLN A CA 1
ATOM 658 C C . GLN A 1 81 ? 17.262 0.639 -27.159 1.00 95.75 81 GLN A C 1
ATOM 660 O O . GLN A 1 81 ? 17.626 0.820 -28.320 1.00 95.75 81 GLN A O 1
ATOM 665 N N . TYR A 1 82 ? 17.852 1.239 -26.125 1.00 96.06 82 TYR A N 1
ATOM 666 C CA . TYR A 1 82 ? 18.991 2.140 -26.266 1.00 96.06 82 TYR A CA 1
ATOM 667 C C . TYR A 1 82 ? 20.208 1.435 -26.893 1.00 96.06 82 TYR A C 1
ATOM 669 O O . TYR A 1 82 ? 20.821 1.951 -27.832 1.00 96.06 82 TYR A O 1
ATOM 677 N N . GLU A 1 83 ? 20.538 0.233 -26.413 1.00 94.88 83 GLU A N 1
ATOM 678 C CA . GLU A 1 83 ? 21.635 -0.586 -26.940 1.00 94.88 83 GLU A CA 1
ATOM 679 C C . GLU A 1 83 ? 21.375 -1.013 -28.392 1.00 94.88 83 GLU A C 1
ATOM 681 O O . GLU A 1 83 ? 22.239 -0.834 -29.254 1.00 94.88 83 GLU A O 1
ATOM 686 N N . SER A 1 84 ? 20.161 -1.487 -28.693 1.00 92.88 84 SER A N 1
ATOM 687 C CA . SER A 1 84 ? 19.754 -1.877 -30.050 1.00 92.88 84 SER A CA 1
ATOM 688 C C . SER A 1 84 ? 19.802 -0.704 -31.037 1.00 92.88 84 SER A C 1
ATOM 690 O O . SER A 1 84 ? 20.278 -0.846 -32.165 1.00 92.88 84 SER A O 1
ATOM 692 N N . ALA A 1 85 ? 19.359 0.483 -30.618 1.00 91.88 85 ALA A N 1
ATOM 693 C CA . ALA A 1 85 ? 19.456 1.705 -31.414 1.00 91.88 85 ALA A CA 1
ATOM 694 C C . ALA A 1 85 ? 20.919 2.094 -31.692 1.00 91.88 85 ALA A C 1
ATOM 696 O O . ALA A 1 85 ? 21.233 2.654 -32.745 1.00 91.88 85 ALA A O 1
ATOM 697 N N . GLY A 1 86 ? 21.836 1.753 -30.783 1.00 86.06 86 GLY A N 1
ATOM 698 C CA . GLY A 1 86 ? 23.262 1.981 -30.971 1.00 86.06 86 GLY A CA 1
ATOM 699 C C . GLY A 1 86 ? 23.893 1.154 -32.083 1.00 86.06 86 GLY A C 1
ATOM 700 O O . GLY A 1 86 ? 24.772 1.661 -32.780 1.00 86.06 86 GLY A O 1
ATOM 701 N N . ILE A 1 87 ? 23.390 -0.059 -32.320 1.00 84.94 87 ILE A N 1
ATOM 702 C CA . ILE A 1 87 ? 23.783 -0.892 -33.469 1.00 84.94 87 ILE A CA 1
ATOM 703 C C . ILE A 1 87 ? 23.401 -0.205 -34.790 1.00 84.94 87 ILE A C 1
ATOM 705 O O . ILE A 1 87 ? 24.102 -0.340 -35.788 1.00 84.94 87 ILE A O 1
ATOM 709 N N . SER A 1 88 ? 22.334 0.600 -34.783 1.00 82.75 88 SER A N 1
ATOM 710 C CA . SER A 1 88 ? 21.844 1.334 -35.958 1.00 82.75 88 SER A CA 1
ATOM 711 C C . SER A 1 88 ? 22.636 2.618 -36.261 1.00 82.75 88 SER A C 1
ATOM 713 O O . SER A 1 88 ? 22.272 3.358 -37.170 1.00 82.75 88 SER A O 1
ATOM 715 N N . GLY A 1 89 ? 23.702 2.917 -35.506 1.00 88.44 89 GLY A N 1
ATOM 716 C CA . GLY A 1 89 ? 24.568 4.080 -35.741 1.00 88.44 89 GLY A CA 1
ATOM 717 C C . GLY A 1 89 ? 23.993 5.424 -35.280 1.00 88.44 89 GLY A C 1
ATOM 718 O O . GLY A 1 89 ? 24.588 6.464 -35.552 1.00 88.44 89 GLY A O 1
ATOM 719 N N . LEU A 1 90 ? 22.866 5.424 -34.559 1.00 91.50 90 LEU A N 1
ATOM 720 C CA . LEU A 1 90 ? 22.263 6.645 -34.019 1.00 91.50 90 LEU A CA 1
ATOM 721 C C . LEU A 1 90 ? 23.191 7.326 -32.999 1.00 91.50 90 LEU A C 1
ATOM 723 O O . LEU A 1 90 ? 23.932 6.654 -32.270 1.00 91.50 90 LEU A O 1
ATOM 727 N N . CYS A 1 91 ? 23.127 8.659 -32.921 1.00 94.19 91 CYS A N 1
ATOM 728 C CA . CYS A 1 91 ? 23.751 9.435 -31.846 1.00 94.19 91 CYS A CA 1
ATOM 729 C C . CYS A 1 91 ? 23.037 9.198 -30.503 1.00 94.19 91 CYS A C 1
ATOM 731 O O . CYS A 1 91 ? 21.992 8.549 -30.448 1.00 94.19 91 CYS A O 1
ATOM 733 N N . HIS A 1 92 ? 23.599 9.708 -29.407 1.00 94.06 92 HIS A N 1
ATOM 734 C CA . HIS A 1 92 ? 23.067 9.472 -28.063 1.00 94.06 92 HIS A CA 1
ATOM 735 C C . HIS A 1 92 ? 21.630 9.997 -27.904 1.00 94.06 92 HIS A C 1
ATOM 737 O O . HIS A 1 92 ? 20.788 9.318 -27.315 1.00 94.06 92 HIS A O 1
ATOM 743 N N . GLU A 1 93 ? 21.333 11.167 -28.469 1.00 95.06 93 GLU A N 1
ATOM 744 C CA . GLU A 1 93 ? 20.002 11.776 -28.468 1.00 95.06 93 GLU A CA 1
ATOM 745 C C . GLU A 1 93 ? 19.004 10.909 -29.244 1.00 95.06 93 GLU A C 1
ATOM 747 O O . GLU A 1 93 ? 17.961 10.544 -28.708 1.00 95.06 93 GLU A O 1
ATOM 752 N N . GLY A 1 94 ? 19.365 10.470 -30.455 1.00 94.38 94 GLY A N 1
ATOM 753 C CA . GLY A 1 94 ? 18.507 9.602 -31.267 1.00 94.38 94 GLY A CA 1
ATOM 754 C C . GLY A 1 94 ? 18.246 8.237 -30.617 1.00 94.38 94 GLY A C 1
ATOM 755 O O . GLY A 1 94 ? 17.133 7.719 -30.673 1.00 94.38 94 GLY A O 1
ATOM 756 N N . ARG A 1 95 ? 19.241 7.653 -29.933 1.00 95.81 95 ARG A N 1
ATOM 757 C CA . ARG A 1 95 ? 19.049 6.413 -29.155 1.00 95.81 95 ARG A CA 1
ATOM 758 C C . ARG A 1 95 ? 18.107 6.619 -27.975 1.00 95.81 95 ARG A C 1
ATOM 760 O O . ARG A 1 95 ? 17.299 5.740 -27.680 1.00 95.81 95 ARG A O 1
ATOM 767 N N . PHE A 1 96 ? 18.222 7.756 -27.289 1.00 95.25 96 PHE A N 1
ATOM 768 C CA . PHE A 1 96 ? 17.346 8.100 -26.175 1.00 95.25 96 PHE A CA 1
ATOM 769 C C . PHE A 1 96 ? 15.896 8.270 -26.641 1.00 95.25 96 PHE A C 1
ATOM 771 O O . PHE A 1 96 ? 14.995 7.700 -26.028 1.00 95.25 96 PHE A O 1
ATOM 778 N N . GLU A 1 97 ? 15.671 8.957 -27.763 1.00 95.56 97 GLU A N 1
ATOM 779 C CA . GLU A 1 97 ? 14.340 9.105 -28.363 1.00 95.56 97 GLU A CA 1
ATOM 780 C C . GLU A 1 97 ? 13.707 7.754 -28.714 1.00 95.56 97 GLU A C 1
ATOM 782 O O . GLU A 1 97 ? 12.551 7.510 -28.358 1.00 95.56 97 GLU A O 1
ATOM 787 N N . VAL A 1 98 ? 14.462 6.844 -29.342 1.00 94.88 98 VAL A N 1
ATOM 788 C CA . VAL A 1 98 ? 13.990 5.481 -29.647 1.00 94.88 98 VAL A CA 1
ATOM 789 C C . VAL A 1 98 ? 13.658 4.711 -28.368 1.00 94.88 98 VAL A C 1
ATOM 791 O O . VAL A 1 98 ? 12.587 4.113 -28.267 1.00 94.88 98 VAL A O 1
ATOM 794 N N . SER A 1 99 ? 14.552 4.751 -27.376 1.00 95.94 99 SER A N 1
ATOM 795 C CA . SER A 1 99 ? 14.382 4.063 -26.094 1.00 95.94 99 SER A CA 1
ATOM 796 C C . SER A 1 99 ? 13.117 4.516 -25.363 1.00 95.94 99 SER A C 1
ATOM 798 O O . SER A 1 99 ? 12.282 3.687 -25.006 1.00 95.94 99 SER A O 1
ATOM 800 N N . VAL A 1 100 ? 12.915 5.827 -25.208 1.00 96.19 100 VAL A N 1
ATOM 801 C CA . VAL A 1 100 ? 11.726 6.371 -24.534 1.00 96.19 100 VAL A CA 1
ATOM 802 C C . VAL A 1 100 ? 10.454 6.086 -25.335 1.00 96.19 100 VAL A C 1
ATOM 804 O O . VAL A 1 100 ? 9.440 5.716 -24.745 1.00 96.19 100 VAL A O 1
ATOM 807 N N . SER A 1 101 ? 10.510 6.168 -26.669 1.00 95.50 101 SER A N 1
ATOM 808 C CA . SER A 1 101 ? 9.368 5.863 -27.547 1.00 95.50 101 SER A CA 1
ATOM 809 C C . SER A 1 101 ? 8.918 4.398 -27.473 1.00 95.50 101 SER A C 1
ATOM 811 O O . SER A 1 101 ? 7.767 4.084 -27.784 1.00 95.50 101 SER A O 1
ATOM 813 N N . ALA A 1 102 ? 9.795 3.488 -27.037 1.00 93.38 102 ALA A N 1
ATOM 814 C CA . ALA A 1 102 ? 9.444 2.087 -26.823 1.00 93.38 102 ALA A CA 1
ATOM 815 C C . ALA A 1 102 ? 8.503 1.877 -25.623 1.00 93.38 102 ALA A C 1
ATOM 817 O O . ALA A 1 102 ? 7.768 0.888 -25.587 1.00 93.38 102 ALA A O 1
ATOM 818 N N . ILE A 1 103 ? 8.462 2.817 -24.671 1.00 94.94 103 ILE A N 1
ATOM 819 C CA . ILE A 1 103 ? 7.502 2.813 -23.561 1.00 94.94 103 ILE A CA 1
ATOM 820 C C . ILE A 1 103 ? 6.177 3.419 -24.042 1.00 94.94 103 ILE A C 1
ATOM 822 O O . ILE A 1 103 ? 5.800 4.537 -23.698 1.00 94.94 103 ILE A O 1
ATOM 826 N N . ASN A 1 104 ? 5.469 2.668 -24.881 1.00 93.69 104 ASN A N 1
ATOM 827 C CA . ASN A 1 104 ? 4.166 3.044 -25.429 1.00 93.69 104 ASN A CA 1
ATOM 828 C C . ASN A 1 104 ? 3.010 2.305 -24.733 1.00 93.69 104 ASN A C 1
ATOM 830 O O . ASN A 1 104 ? 3.224 1.431 -23.891 1.00 93.69 104 ASN A O 1
ATOM 834 N N . VAL A 1 105 ? 1.769 2.639 -25.105 1.00 91.44 105 VAL A N 1
ATOM 835 C CA . VAL A 1 105 ? 0.563 2.036 -24.511 1.00 91.44 105 VAL A CA 1
ATOM 836 C C . VAL A 1 105 ? 0.573 0.508 -24.591 1.00 91.44 105 VAL A C 1
ATOM 838 O O . VAL A 1 105 ? 0.266 -0.148 -23.603 1.00 91.44 105 VAL A O 1
ATOM 841 N N . HIS A 1 106 ? 1.039 -0.064 -25.703 1.00 92.81 106 HIS A N 1
ATOM 842 C CA . HIS A 1 106 ? 1.071 -1.511 -25.891 1.00 92.81 106 HIS A CA 1
ATOM 843 C C . HIS A 1 106 ? 2.113 -2.193 -24.990 1.00 92.81 106 HIS A C 1
ATOM 845 O O . HIS A 1 106 ? 1.877 -3.275 -24.450 1.00 92.81 106 HIS A O 1
ATOM 851 N N . PHE A 1 107 ? 3.261 -1.544 -24.771 1.00 91.94 107 PHE A N 1
ATOM 852 C CA . PHE A 1 107 ? 4.236 -2.007 -23.787 1.00 91.94 107 PHE A CA 1
ATOM 853 C C . PHE A 1 107 ? 3.638 -2.008 -22.373 1.00 91.94 107 PHE A C 1
ATOM 855 O O . PHE A 1 107 ? 3.772 -2.999 -21.657 1.00 91.94 107 PHE A O 1
ATOM 862 N N . ILE A 1 108 ? 2.941 -0.934 -21.990 1.00 90.31 108 ILE A N 1
ATOM 863 C CA . ILE A 1 108 ? 2.297 -0.821 -20.674 1.00 90.31 108 ILE A CA 1
ATOM 864 C C . ILE A 1 108 ? 1.192 -1.872 -20.500 1.00 90.31 108 ILE A C 1
ATOM 866 O O . ILE A 1 108 ? 1.154 -2.541 -19.470 1.00 90.31 108 ILE A O 1
ATOM 870 N N . GLU A 1 109 ? 0.348 -2.090 -21.509 1.00 90.50 109 GLU A N 1
ATOM 871 C CA . GLU A 1 109 ? -0.675 -3.146 -21.503 1.00 90.50 109 GLU A CA 1
ATOM 872 C C . GLU A 1 109 ? -0.070 -4.534 -21.261 1.00 90.50 109 GLU A C 1
ATOM 874 O O . GLU A 1 109 ? -0.610 -5.320 -20.480 1.00 90.50 109 GLU A O 1
ATOM 879 N N . ARG A 1 110 ? 1.089 -4.824 -21.868 1.00 90.19 110 ARG A N 1
ATOM 880 C CA . ARG A 1 110 ? 1.819 -6.083 -21.661 1.00 90.19 110 ARG A CA 1
ATOM 881 C C . ARG A 1 110 ? 2.389 -6.226 -20.247 1.00 90.19 110 ARG A C 1
ATOM 883 O O . ARG A 1 110 ? 2.513 -7.342 -19.756 1.00 90.19 110 ARG A O 1
ATOM 890 N N . LEU A 1 111 ? 2.759 -5.126 -19.591 1.00 87.38 111 LEU A N 1
ATOM 891 C CA . LEU A 1 111 ? 3.228 -5.169 -18.200 1.00 87.38 111 LEU A CA 1
ATOM 892 C C . LEU A 1 111 ? 2.086 -5.375 -17.200 1.00 87.38 111 LEU A C 1
ATOM 894 O O . LEU A 1 111 ? 2.296 -5.965 -16.142 1.00 87.38 111 LEU A O 1
ATOM 898 N N . LEU A 1 112 ? 0.896 -4.863 -17.520 1.00 81.94 112 LEU A N 1
ATOM 899 C CA . LEU A 1 112 ? -0.282 -4.924 -16.654 1.00 81.94 112 LEU A CA 1
ATOM 900 C C . LEU A 1 112 ? -1.125 -6.185 -16.868 1.00 81.94 112 LEU A C 1
ATOM 902 O O . LEU A 1 112 ? -1.990 -6.486 -16.045 1.00 81.94 112 LEU A O 1
ATOM 906 N N . THR A 1 113 ? -0.890 -6.927 -17.950 1.00 78.88 113 THR A N 1
ATOM 907 C CA . THR A 1 113 ? -1.561 -8.204 -18.186 1.00 78.88 113 THR A CA 1
ATOM 908 C C . THR A 1 113 ? -0.980 -9.264 -17.248 1.00 78.88 113 THR A C 1
ATOM 910 O O . THR A 1 113 ? 0.227 -9.517 -17.277 1.00 78.88 113 THR A O 1
ATOM 913 N N . PRO A 1 114 ? -1.801 -9.900 -16.393 1.00 61.59 114 PRO A N 1
ATOM 914 C CA . PRO A 1 114 ? -1.314 -10.954 -15.522 1.00 61.59 114 PRO A CA 1
ATOM 915 C C . PRO A 1 114 ? -0.826 -12.125 -16.376 1.00 61.59 114 PRO A C 1
ATOM 917 O O . PRO A 1 114 ? -1.583 -12.707 -17.154 1.00 61.59 114 PRO A O 1
ATOM 920 N N . VAL A 1 115 ? 0.444 -12.497 -16.210 1.00 56.12 115 VAL A N 1
ATOM 921 C CA . VAL A 1 115 ? 0.920 -13.810 -16.643 1.00 56.12 115 VAL A CA 1
ATOM 922 C C . VAL A 1 115 ? 0.258 -14.806 -15.700 1.00 56.12 115 VAL A C 1
ATOM 924 O O . VAL A 1 115 ? 0.666 -14.935 -14.547 1.00 56.12 115 VAL A O 1
ATOM 927 N N . PHE A 1 116 ? -0.811 -15.461 -16.151 1.00 43.81 116 PHE A N 1
ATOM 928 C CA . PHE A 1 116 ? -1.345 -16.629 -15.461 1.00 43.81 116 PHE A CA 1
ATOM 929 C C . PHE A 1 116 ? -0.267 -17.714 -15.493 1.00 43.81 116 PHE A C 1
ATOM 931 O O . PHE A 1 116 ? -0.182 -18.498 -16.435 1.00 43.81 116 PHE A O 1
ATOM 938 N N . SER A 1 117 ? 0.593 -17.741 -14.478 1.00 45.03 117 SER A N 1
ATOM 939 C CA . SER A 1 117 ? 1.394 -18.919 -14.184 1.00 45.03 117 SER A CA 1
ATOM 940 C C . SER A 1 117 ? 0.419 -19.986 -13.712 1.00 45.03 117 SER A C 1
ATOM 942 O O . SER A 1 117 ? -0.078 -19.925 -12.590 1.00 45.03 117 SER A O 1
ATOM 944 N N . SER A 1 118 ? 0.107 -20.938 -14.585 1.00 40.50 118 SER A N 1
ATOM 945 C CA . SER A 1 118 ? -0.540 -22.192 -14.221 1.00 40.50 118 SER A CA 1
ATOM 946 C C . SER A 1 118 ? 0.376 -22.951 -13.255 1.00 40.50 118 SER A C 1
ATOM 948 O O . SER A 1 118 ? 1.194 -23.771 -13.667 1.00 40.50 118 SER A O 1
ATOM 950 N N . SER A 1 119 ? 0.294 -22.640 -11.964 1.00 41.69 119 SER A N 1
ATOM 951 C CA . SER A 1 119 ? 0.692 -23.568 -10.911 1.00 41.69 119 SER A CA 1
ATOM 952 C C . SER A 1 119 ? -0.299 -24.725 -10.963 1.00 41.69 119 SER A C 1
ATOM 954 O O . SER A 1 119 ? -1.490 -24.521 -10.723 1.00 41.69 119 SER A O 1
ATOM 956 N N . GLY A 1 120 ? 0.203 -25.879 -11.397 1.00 40.06 120 GLY A N 1
ATOM 957 C CA . GLY A 1 120 ? -0.553 -27.102 -11.603 1.00 40.06 120 GLY A CA 1
ATOM 958 C C . GLY A 1 120 ? -1.318 -27.556 -10.366 1.00 40.06 120 GLY A C 1
ATOM 959 O O . GLY A 1 120 ? -0.964 -27.253 -9.227 1.00 40.06 120 GLY A O 1
ATOM 960 N N . GLU A 1 121 ? -2.391 -28.278 -10.653 1.00 45.66 121 GLU A N 1
ATOM 961 C CA . GLU A 1 121 ? -3.103 -29.149 -9.737 1.00 45.66 121 GLU A CA 1
ATOM 962 C C . GLU A 1 121 ? -2.123 -30.118 -9.062 1.00 45.66 121 GLU A C 1
ATOM 964 O O . GLU A 1 121 ? -1.614 -31.020 -9.715 1.00 45.66 121 GLU A O 1
ATOM 969 N N . ASP A 1 122 ? -1.921 -29.971 -7.755 1.00 39.47 122 ASP A N 1
ATOM 970 C CA . ASP A 1 122 ? -1.524 -31.080 -6.887 1.00 39.47 122 ASP A CA 1
ATOM 971 C C . ASP A 1 122 ? -2.683 -31.326 -5.914 1.00 39.47 122 ASP A C 1
ATOM 973 O O . ASP A 1 122 ? -2.697 -30.873 -4.769 1.00 39.47 122 ASP A O 1
ATOM 977 N N . ALA A 1 123 ? -3.714 -32.001 -6.426 1.00 41.19 123 ALA A N 1
ATOM 978 C CA . ALA A 1 123 ? -4.650 -32.758 -5.611 1.00 41.19 123 ALA A CA 1
ATOM 979 C C . ALA A 1 123 ? -4.067 -34.169 -5.450 1.00 41.19 123 ALA A C 1
ATOM 981 O O . ALA A 1 123 ? -4.096 -34.969 -6.386 1.00 41.19 123 ALA A O 1
ATOM 982 N N . GLY A 1 124 ? -3.516 -34.438 -4.268 1.00 39.44 124 GLY A N 1
ATOM 983 C CA . GLY A 1 124 ? -3.073 -35.749 -3.800 1.00 39.44 124 GLY A CA 1
ATOM 984 C C . GLY A 1 124 ? -3.399 -35.897 -2.327 1.00 39.44 124 GLY A C 1
ATOM 985 O O . GLY A 1 124 ? -2.989 -34.998 -1.560 1.00 39.44 124 GLY A O 1
#

Nearest PDB structures (foldseek):
  8b2l-assembly1_A1  TM=7.024E-01  e=2.968E-01  Nicotiana tabacum
  5ndv-assembly2_S4  TM=7.141E-01  e=3.374E-01  Saccharomyces cerevisiae S288C
  6rxu-assembly1_Cb  TM=6.903E-01  e=4.091E-01  Thermochaetoides thermophila
  7mq9-assembly1_L4  TM=7.164E-01  e=4.960E-01  Homo sapiens
  9cai-assembly1_AE  TM=7.263E-01  e=4.960E-01  Caenorhabditis elegans

Foldseek 3Di:
DKFFFAAWDADPVRFIWTQTPVRDIDTDDDDPPVHHDVLRVDPVSRVVRGRPIDDDPVVVVVVVVLVVQVVVLLVVQLVVQLVVVVVVVDDNVVSNVRSVVVPDPVSVVVSPDDPPPCPDDPPD

Sequence (124 aa):
MQQFINGYHLDHEGHWVAELACGHAQHVRHDPPWMI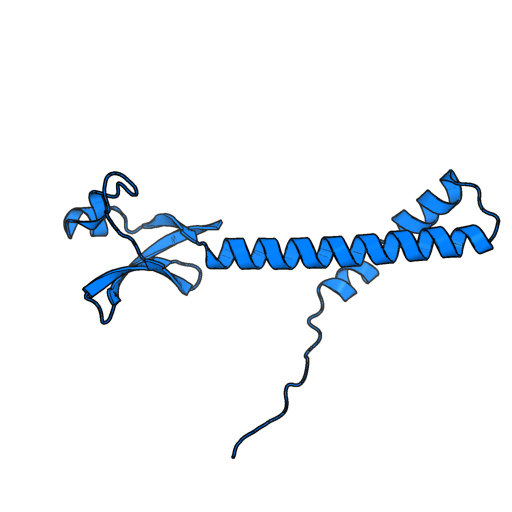REWVTTEKGRVERIGTTLSCKRCDELRDSATNTLARQIRAELLKQYESAGISGLCHEGRFEVSVSAINVHFIERLLTPVFSSSGEDAG